Protein AF-A0AAN7Z6Z3-F1 (afdb_monomer_lite)

Structure (mmCIF, N/CA/C/O backbone):
data_AF-A0AAN7Z6Z3-F1
#
_entry.id   AF-A0AAN7Z6Z3-F1
#
loop_
_atom_site.group_PDB
_atom_site.id
_atom_site.type_symbol
_atom_site.label_atom_id
_atom_site.label_alt_id
_atom_site.label_comp_id
_atom_site.label_asym_id
_atom_site.label_entity_id
_atom_site.label_seq_id
_atom_site.pdbx_PDB_ins_code
_atom_site.Cartn_x
_atom_site.Cartn_y
_atom_site.Cartn_z
_atom_site.occupancy
_atom_site.B_iso_or_equiv
_atom_site.auth_seq_id
_atom_site.auth_comp_id
_atom_site.auth_asym_id
_atom_site.auth_atom_id
_atom_site.pdbx_PDB_model_num
ATOM 1 N N . MET A 1 1 ? -18.072 0.827 36.356 1.00 47.84 1 MET A N 1
ATOM 2 C CA . MET A 1 1 ? -18.092 0.030 35.111 1.00 47.84 1 MET A CA 1
ATOM 3 C C . MET A 1 1 ? -16.674 -0.005 34.566 1.00 47.84 1 MET A C 1
ATOM 5 O O . MET A 1 1 ? -16.153 1.046 34.221 1.00 47.84 1 MET A O 1
ATOM 9 N N . THR A 1 2 ? -16.014 -1.161 34.593 1.00 48.06 2 THR A N 1
ATOM 10 C CA . THR A 1 2 ? -14.654 -1.341 34.057 1.00 48.06 2 THR A CA 1
ATOM 11 C C . THR A 1 2 ? -14.746 -1.437 32.532 1.00 48.06 2 THR A C 1
ATOM 13 O O . THR A 1 2 ? -15.572 -2.217 32.052 1.00 48.06 2 THR A O 1
ATOM 16 N N . PRO A 1 3 ? -13.972 -0.663 31.749 1.00 50.88 3 PRO A N 1
ATOM 17 C CA . PRO A 1 3 ? -13.984 -0.815 30.301 1.00 50.88 3 PRO A CA 1
ATOM 18 C C . PRO A 1 3 ? -13.514 -2.228 29.944 1.00 50.88 3 PRO A C 1
ATOM 20 O O . PRO A 1 3 ? -12.505 -2.702 30.466 1.00 50.88 3 PRO A O 1
ATOM 23 N N . ALA A 1 4 ? -14.276 -2.915 29.090 1.00 59.53 4 ALA A N 1
ATOM 24 C CA . ALA A 1 4 ? -13.917 -4.240 28.608 1.00 59.53 4 ALA A CA 1
ATOM 25 C C . ALA A 1 4 ? -12.552 -4.164 27.915 1.00 59.53 4 ALA A C 1
ATOM 27 O O . ALA A 1 4 ? -12.367 -3.405 26.961 1.00 59.53 4 ALA A O 1
ATOM 28 N N . HIS A 1 5 ? -11.589 -4.933 28.418 1.00 56.28 5 HIS A N 1
ATOM 29 C CA . HIS A 1 5 ? -10.278 -5.043 27.802 1.00 56.28 5 HIS A CA 1
ATOM 30 C C . HIS A 1 5 ? -10.470 -5.718 26.440 1.00 56.28 5 HIS A C 1
ATOM 32 O O . HIS A 1 5 ? -10.832 -6.892 26.375 1.00 56.28 5 HIS A O 1
ATOM 38 N N . MET A 1 6 ? -10.281 -4.983 25.342 1.00 60.00 6 MET A N 1
ATOM 39 C CA . MET A 1 6 ? -10.221 -5.621 24.030 1.00 60.00 6 MET A CA 1
ATOM 40 C C . MET A 1 6 ? -8.997 -6.533 24.012 1.00 60.00 6 MET A C 1
ATOM 42 O O . MET A 1 6 ? -7.884 -6.077 24.276 1.00 60.00 6 MET A O 1
ATOM 46 N N . SER A 1 7 ? -9.212 -7.822 23.753 1.00 67.62 7 SER A N 1
ATOM 47 C CA . SER A 1 7 ? -8.128 -8.777 23.547 1.00 67.62 7 SER A CA 1
ATOM 48 C C . SER A 1 7 ? -7.355 -8.400 22.287 1.00 67.62 7 SER A C 1
ATOM 50 O O . SER A 1 7 ? -7.967 -8.056 21.271 1.00 67.62 7 SER A O 1
ATOM 52 N N . GLU A 1 8 ? -6.025 -8.476 22.346 1.00 79.44 8 GLU A N 1
ATOM 53 C CA . GLU A 1 8 ? -5.181 -8.286 21.167 1.00 79.44 8 GLU A CA 1
ATOM 54 C C . GLU A 1 8 ? -5.620 -9.248 20.055 1.00 79.44 8 GLU A C 1
ATOM 56 O O . GLU A 1 8 ? -5.790 -10.448 20.286 1.00 79.44 8 GLU A O 1
ATOM 61 N N . GLN A 1 9 ? -5.810 -8.728 18.843 1.00 84.31 9 GLN A N 1
ATOM 62 C CA . GLN A 1 9 ? -6.149 -9.550 17.682 1.00 84.31 9 GLN A CA 1
ATOM 63 C C . GLN A 1 9 ? -5.016 -9.503 16.669 1.00 84.31 9 GLN A C 1
ATOM 65 O O . GLN A 1 9 ? -4.653 -8.430 16.190 1.00 84.31 9 GLN A O 1
ATOM 70 N N . THR A 1 10 ? -4.507 -10.672 16.290 1.00 89.62 10 THR A N 1
ATOM 71 C CA . THR A 1 10 ? -3.563 -10.806 15.178 1.00 89.62 10 THR A CA 1
ATOM 72 C C . THR A 1 10 ? -4.298 -11.330 13.952 1.00 89.62 10 THR A C 1
ATOM 74 O O . THR A 1 10 ? -5.006 -12.336 14.015 1.00 89.62 10 THR A O 1
ATOM 77 N N . ARG A 1 11 ? -4.130 -10.650 12.820 1.00 89.88 11 ARG A N 1
ATOM 78 C CA . ARG A 1 11 ? -4.686 -11.022 11.518 1.00 89.88 11 ARG A CA 1
ATOM 79 C C . ARG A 1 11 ? -3.548 -11.161 10.516 1.00 89.88 11 ARG A C 1
ATOM 81 O O . ARG A 1 11 ? -2.670 -10.307 10.457 1.00 89.88 11 ARG A O 1
ATOM 88 N N . ASN A 1 12 ? -3.596 -12.217 9.710 1.00 92.88 12 ASN A N 1
ATOM 89 C CA . ASN A 1 12 ? -2.679 -12.413 8.592 1.00 92.88 12 ASN A CA 1
ATOM 90 C C . ASN A 1 12 ? -3.443 -12.173 7.291 1.00 92.88 12 ASN A C 1
ATOM 92 O O . ASN A 1 12 ? -4.450 -12.832 7.036 1.00 92.88 12 ASN A O 1
ATOM 96 N N . ILE A 1 13 ? -2.976 -11.223 6.490 1.00 93.62 13 ILE A N 1
ATOM 97 C CA . ILE A 1 13 ? -3.625 -10.779 5.257 1.00 93.62 13 ILE A CA 1
ATOM 98 C C . ILE A 1 13 ? -2.675 -11.048 4.095 1.00 93.62 13 ILE A C 1
ATOM 100 O O . ILE A 1 13 ? -1.507 -10.678 4.140 1.00 93.62 13 ILE A O 1
ATOM 104 N N . GLY A 1 14 ? -3.163 -11.708 3.048 1.00 92.94 14 GLY A N 1
ATOM 105 C CA . GLY A 1 14 ? -2.386 -11.999 1.846 1.00 92.94 14 GLY A CA 1
ATOM 106 C C . GLY A 1 14 ? -3.064 -11.432 0.609 1.00 92.94 14 GLY A C 1
ATOM 107 O O . GLY A 1 14 ? -4.228 -11.731 0.357 1.00 92.94 14 GLY A O 1
ATOM 108 N N . VAL A 1 15 ? -2.332 -10.657 -0.191 1.00 94.44 15 VAL A N 1
ATOM 109 C CA . VAL A 1 15 ? -2.793 -10.186 -1.504 1.00 94.44 15 VAL A CA 1
ATOM 110 C C . VAL A 1 15 ? -1.793 -10.622 -2.560 1.00 94.44 15 VAL A C 1
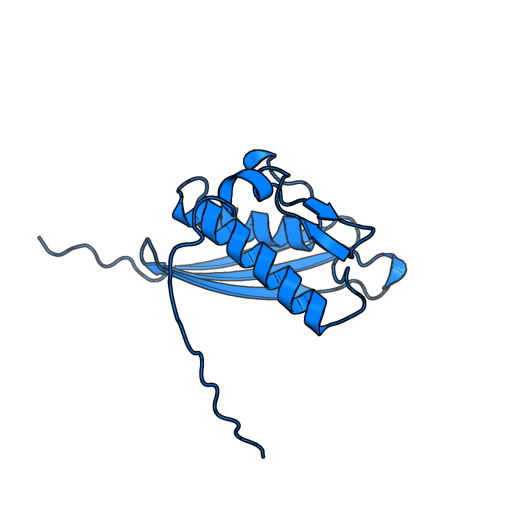ATOM 112 O O . VAL A 1 15 ? -0.597 -10.369 -2.430 1.00 94.44 15 VAL A O 1
ATOM 115 N N . LYS A 1 16 ? -2.284 -11.284 -3.608 1.00 93.38 16 LYS A N 1
ATOM 116 C CA . LYS A 1 16 ? -1.485 -11.760 -4.737 1.00 93.38 16 LYS A CA 1
ATOM 117 C C . LYS A 1 16 ? -1.902 -11.024 -6.003 1.00 93.38 16 LYS A C 1
ATOM 119 O O . LYS A 1 16 ? -3.087 -10.958 -6.319 1.00 93.38 16 LYS A O 1
ATOM 124 N N . ALA A 1 17 ? -0.927 -10.493 -6.728 1.00 90.88 17 ALA A N 1
ATOM 125 C CA . ALA A 1 17 ? -1.158 -9.881 -8.023 1.00 90.88 17 ALA A CA 1
ATOM 126 C C . ALA A 1 17 ? -1.257 -10.948 -9.131 1.00 90.88 17 ALA A C 1
ATOM 128 O O . ALA A 1 17 ? -0.575 -11.976 -9.045 1.00 90.88 17 ALA A O 1
ATOM 129 N N . PRO A 1 18 ? -2.018 -10.698 -10.214 1.00 88.88 18 PRO A N 1
ATOM 130 C CA . PRO A 1 18 ? -2.125 -11.622 -11.349 1.00 88.88 18 PRO A CA 1
ATOM 131 C C . PRO A 1 18 ? -0.777 -11.990 -11.982 1.00 88.88 18 PRO A C 1
ATOM 133 O O . PRO A 1 18 ? -0.604 -13.089 -12.495 1.00 88.88 18 PRO A O 1
ATOM 136 N N . TRP A 1 19 ? 0.208 -11.095 -11.899 1.00 83.44 19 TRP A N 1
ATOM 137 C CA . TRP A 1 19 ? 1.555 -11.314 -12.430 1.00 83.44 19 TRP A CA 1
ATOM 138 C C . TRP A 1 19 ? 2.518 -12.003 -11.450 1.00 83.44 19 TRP A C 1
ATOM 140 O O . TRP A 1 19 ? 3.693 -12.171 -11.765 1.00 83.44 19 TRP A O 1
ATOM 150 N N . GLY A 1 20 ? 2.040 -12.441 -10.282 1.00 86.00 20 GLY A N 1
ATOM 151 C CA . GLY A 1 20 ? 2.731 -13.408 -9.425 1.00 86.00 20 GLY A CA 1
ATOM 152 C C . GLY A 1 20 ? 3.356 -12.864 -8.140 1.00 86.00 20 GLY A C 1
ATOM 153 O O . GLY A 1 20 ? 3.577 -13.664 -7.234 1.00 86.00 20 GLY A O 1
ATOM 154 N N . CYS A 1 21 ? 3.588 -11.553 -8.007 1.00 89.88 21 CYS A N 1
ATOM 155 C CA . CYS A 1 21 ? 4.002 -10.983 -6.718 1.00 89.88 21 CYS A CA 1
ATOM 156 C C . CYS A 1 21 ? 2.920 -11.170 -5.650 1.00 89.88 21 CYS A C 1
ATOM 158 O O . CYS A 1 21 ? 1.723 -11.154 -5.948 1.00 89.88 21 CYS A O 1
ATOM 160 N N . GLN A 1 22 ? 3.342 -11.238 -4.393 1.00 92.50 22 GLN A N 1
ATOM 161 C CA . GLN A 1 22 ? 2.452 -11.308 -3.246 1.00 92.50 22 GLN A CA 1
ATOM 162 C C . GLN A 1 22 ? 2.946 -10.406 -2.117 1.00 92.50 22 GLN A C 1
ATOM 164 O O . GLN A 1 22 ? 4.138 -10.346 -1.842 1.00 92.50 22 GLN A O 1
ATOM 169 N N . VAL A 1 23 ? 2.019 -9.757 -1.423 1.00 92.06 23 VAL A N 1
ATOM 170 C CA . VAL A 1 23 ? 2.277 -9.084 -0.148 1.00 92.06 23 VAL A CA 1
ATOM 171 C C . VAL A 1 23 ? 1.554 -9.867 0.945 1.00 92.06 23 VAL A C 1
ATOM 173 O O . VAL A 1 23 ? 0.369 -10.181 0.816 1.00 92.06 23 VAL A O 1
ATOM 176 N N . GLN A 1 24 ? 2.281 -10.219 1.999 1.00 94.94 24 GLN A N 1
ATOM 177 C CA . GLN A 1 24 ? 1.752 -10.795 3.232 1.00 94.94 24 GLN A CA 1
ATOM 178 C C . GLN A 1 24 ? 1.869 -9.745 4.332 1.00 94.94 24 GLN A C 1
ATOM 180 O O . GLN A 1 24 ? 2.919 -9.132 4.474 1.00 94.94 24 GLN A O 1
ATOM 185 N N . ILE A 1 25 ? 0.804 -9.523 5.092 1.00 93.12 25 ILE A N 1
ATOM 186 C CA . ILE A 1 25 ? 0.747 -8.545 6.176 1.00 93.12 25 ILE A CA 1
ATOM 187 C C . ILE A 1 25 ? 0.349 -9.265 7.452 1.00 93.12 25 ILE A C 1
ATOM 189 O O . ILE A 1 25 ? -0.667 -9.960 7.482 1.00 93.12 25 ILE A O 1
ATOM 193 N N . THR A 1 26 ? 1.114 -9.033 8.507 1.00 93.94 26 THR A N 1
ATOM 194 C CA . THR A 1 26 ? 0.738 -9.363 9.876 1.00 93.94 26 THR A CA 1
ATOM 195 C C . THR A 1 26 ? 0.261 -8.082 10.543 1.00 93.94 26 THR A C 1
ATOM 197 O O . THR A 1 26 ? 1.043 -7.166 10.797 1.00 93.94 26 THR A O 1
ATOM 200 N N . LEU A 1 27 ? -1.040 -8.016 10.806 1.00 91.56 27 LEU A N 1
ATOM 201 C CA . LEU A 1 27 ? -1.698 -6.897 11.462 1.00 91.56 27 LEU A CA 1
ATOM 202 C C . LEU A 1 27 ? -2.019 -7.289 12.903 1.00 91.56 27 LEU A C 1
ATOM 204 O O . LEU A 1 27 ? -2.815 -8.200 13.132 1.00 91.56 27 LEU A O 1
ATOM 208 N N . LYS A 1 28 ? -1.428 -6.591 13.871 1.00 91.12 28 LYS A N 1
ATOM 209 C CA . LYS A 1 28 ? -1.731 -6.759 15.295 1.00 91.12 28 LYS A CA 1
ATOM 210 C C . LYS A 1 28 ? -2.523 -5.552 15.785 1.00 91.12 28 LYS A C 1
ATOM 212 O O . LYS A 1 28 ? -1.985 -4.453 15.858 1.00 91.12 28 LYS A O 1
ATOM 217 N N . ILE A 1 29 ? -3.790 -5.749 16.127 1.00 84.44 29 ILE A N 1
ATOM 218 C CA . ILE A 1 29 ? -4.653 -4.713 16.698 1.00 84.44 29 ILE A CA 1
ATOM 219 C C . ILE A 1 29 ? -4.478 -4.759 18.213 1.00 84.44 29 ILE A C 1
ATOM 221 O O . ILE A 1 29 ? -4.933 -5.702 18.864 1.00 84.44 29 ILE A O 1
ATOM 225 N N . THR A 1 30 ? -3.779 -3.766 18.758 1.00 81.31 30 THR A N 1
ATOM 226 C CA . THR A 1 30 ? -3.471 -3.656 20.193 1.00 81.31 30 THR A CA 1
ATOM 227 C C . THR A 1 30 ? -4.487 -2.776 20.922 1.00 81.31 30 THR A C 1
ATOM 229 O O . THR A 1 30 ? -4.712 -2.953 22.116 1.00 81.31 30 THR A O 1
ATOM 232 N N . SER A 1 31 ? -5.145 -1.850 20.216 1.00 79.75 31 SER A N 1
ATOM 233 C CA . SER A 1 31 ? -6.277 -1.068 20.723 1.00 79.75 31 SER A CA 1
ATOM 234 C C . SER A 1 31 ? -7.131 -0.513 19.568 1.00 79.75 31 SER A C 1
ATOM 236 O O . SER A 1 31 ? -6.713 -0.585 18.412 1.00 79.75 31 SER A O 1
ATOM 238 N N . PRO A 1 32 ? -8.297 0.113 19.832 1.00 72.06 32 PRO A N 1
ATOM 239 C CA . PRO A 1 32 ? -9.107 0.753 18.788 1.00 72.06 32 PRO A CA 1
ATOM 240 C C . PRO A 1 32 ? -8.381 1.833 17.969 1.00 72.06 32 PRO A C 1
ATOM 242 O O . PRO A 1 32 ? -8.841 2.187 16.889 1.00 72.06 32 PRO A O 1
ATOM 245 N N . LYS A 1 33 ? -7.275 2.383 18.489 1.00 75.19 33 LYS A N 1
ATOM 246 C CA . LYS A 1 33 ? -6.491 3.458 17.858 1.00 75.19 33 LYS A CA 1
ATOM 247 C C . LYS A 1 33 ? -5.017 3.097 17.669 1.00 75.19 33 LYS A C 1
ATOM 249 O O . LYS A 1 33 ? -4.222 3.962 17.322 1.00 75.19 33 LYS A O 1
ATOM 254 N N . SER A 1 34 ? -4.636 1.847 17.922 1.00 82.06 34 SER A N 1
ATOM 255 C CA . SER A 1 34 ? -3.252 1.397 17.802 1.00 82.06 34 SER A CA 1
ATOM 256 C C . SER A 1 34 ? -3.194 0.040 17.124 1.00 82.06 34 SER A C 1
ATOM 258 O O . SER A 1 34 ? -3.889 -0.909 17.500 1.00 82.06 34 SER A O 1
ATOM 260 N N . ILE A 1 35 ? -2.346 -0.025 16.108 1.00 86.12 35 ILE A N 1
ATOM 261 C CA . ILE A 1 35 ? -2.051 -1.230 15.357 1.00 86.12 35 ILE A CA 1
ATOM 262 C C . ILE A 1 35 ? -0.537 -1.339 15.191 1.00 86.12 35 ILE A C 1
ATOM 264 O O . ILE A 1 35 ? 0.147 -0.329 15.032 1.00 86.12 35 ILE A O 1
ATOM 268 N N . ALA A 1 36 ? -0.019 -2.561 15.200 1.00 85.88 36 ALA A N 1
ATOM 269 C CA . ALA A 1 36 ? 1.293 -2.859 14.649 1.00 85.88 36 ALA A CA 1
ATOM 270 C C . ALA A 1 36 ? 1.104 -3.505 13.275 1.00 85.88 36 ALA A C 1
ATOM 272 O O . ALA A 1 36 ? 0.287 -4.416 13.103 1.00 85.88 36 ALA A O 1
ATOM 273 N N . PHE A 1 37 ? 1.849 -2.999 12.301 1.00 83.44 37 PHE A N 1
ATOM 274 C CA . PHE A 1 37 ? 1.726 -3.343 10.895 1.00 83.44 37 PHE A CA 1
ATOM 275 C C . PHE A 1 37 ? 3.086 -3.811 10.386 1.00 83.44 37 PHE A C 1
ATOM 277 O O . PHE A 1 37 ? 4.021 -3.021 10.337 1.00 83.44 37 PHE A O 1
ATOM 284 N N . ASN A 1 38 ? 3.189 -5.087 10.015 1.00 88.19 38 ASN A N 1
ATOM 285 C CA . ASN A 1 38 ? 4.393 -5.653 9.411 1.00 88.19 38 ASN A CA 1
ATOM 286 C C . ASN A 1 38 ? 4.030 -6.294 8.078 1.00 88.19 38 ASN A C 1
ATOM 288 O O . ASN A 1 38 ? 3.071 -7.066 8.016 1.00 88.19 38 ASN A O 1
ATOM 292 N N . ASN A 1 39 ? 4.804 -6.035 7.029 1.00 89.56 39 ASN A N 1
ATOM 293 C CA . ASN A 1 39 ? 4.587 -6.634 5.721 1.00 89.56 39 ASN A CA 1
ATOM 294 C C . ASN A 1 39 ? 5.838 -7.345 5.198 1.00 89.56 39 ASN A C 1
ATOM 296 O O . ASN A 1 39 ? 6.968 -6.917 5.395 1.00 89.56 39 ASN A O 1
ATOM 300 N N . LEU A 1 40 ? 5.608 -8.436 4.478 1.00 87.94 40 LEU A N 1
ATOM 301 C CA . LEU A 1 40 ? 6.603 -9.185 3.733 1.00 87.94 40 LEU A CA 1
ATOM 302 C C . LEU A 1 40 ? 6.162 -9.218 2.275 1.00 87.94 40 LEU A C 1
ATOM 304 O O . LEU A 1 40 ? 5.055 -9.659 1.959 1.00 87.94 40 LEU A O 1
ATOM 308 N N . THR A 1 41 ? 7.028 -8.764 1.374 1.00 86.69 41 THR A N 1
ATOM 309 C CA . THR A 1 41 ? 6.752 -8.820 -0.065 1.00 86.69 41 THR A CA 1
ATOM 310 C C . THR A 1 41 ? 7.519 -9.981 -0.676 1.00 86.69 41 THR A C 1
ATOM 312 O O . THR A 1 41 ? 8.727 -10.105 -0.516 1.00 86.69 41 THR A O 1
ATOM 315 N N . ARG A 1 42 ? 6.796 -10.874 -1.350 1.00 85.31 42 ARG A N 1
ATOM 316 C CA . ARG A 1 42 ? 7.352 -11.963 -2.147 1.00 85.31 42 ARG A CA 1
ATOM 317 C C . ARG A 1 42 ? 7.284 -11.568 -3.611 1.00 85.31 42 ARG A C 1
ATOM 319 O O . ARG A 1 42 ? 6.202 -11.378 -4.171 1.00 85.31 42 ARG A O 1
ATOM 326 N N . HIS A 1 43 ? 8.451 -11.457 -4.220 1.00 82.62 43 HIS A N 1
ATOM 327 C CA . HIS A 1 43 ? 8.600 -11.069 -5.614 1.00 82.62 43 HIS A CA 1
ATOM 328 C C . HIS A 1 43 ? 8.544 -12.294 -6.518 1.00 82.62 43 HIS A C 1
ATOM 330 O O . HIS A 1 43 ? 8.885 -13.408 -6.116 1.00 82.62 43 HIS A O 1
ATOM 336 N N . LYS A 1 44 ? 8.124 -12.080 -7.765 1.00 78.56 44 LYS A N 1
ATOM 337 C CA . LYS A 1 44 ? 8.362 -13.067 -8.814 1.00 78.56 44 LYS A CA 1
ATOM 338 C C . LYS A 1 44 ? 9.841 -13.005 -9.206 1.00 78.56 44 LYS A C 1
ATOM 340 O O . LYS A 1 44 ? 10.409 -11.921 -9.251 1.00 78.56 44 LYS A O 1
ATOM 345 N N . VAL A 1 45 ? 10.428 -14.166 -9.500 1.00 69.62 45 VAL A N 1
ATOM 346 C CA . VAL A 1 45 ? 11.847 -14.304 -9.882 1.00 69.62 45 VAL A CA 1
ATOM 347 C C . VAL A 1 45 ? 12.182 -13.517 -11.151 1.00 69.62 45 VAL A C 1
ATOM 349 O O . VAL A 1 45 ? 13.299 -13.042 -11.285 1.00 69.62 45 VAL A O 1
ATOM 352 N N . ASP A 1 46 ? 11.217 -13.353 -12.058 1.00 76.12 46 ASP A N 1
ATOM 353 C CA . ASP A 1 46 ? 11.385 -12.548 -13.266 1.00 76.12 46 ASP A CA 1
ATOM 354 C C . ASP A 1 46 ? 11.199 -11.045 -12.959 1.00 76.12 46 ASP A C 1
ATOM 356 O O . ASP A 1 46 ? 10.062 -10.607 -12.720 1.00 76.12 46 ASP A O 1
ATOM 360 N N . PRO A 1 47 ? 12.282 -10.242 -12.977 1.00 67.31 47 PRO A N 1
ATOM 361 C CA . PRO A 1 47 ? 12.231 -8.824 -12.639 1.00 67.31 47 PRO A CA 1
ATOM 362 C C . PRO A 1 47 ? 11.473 -7.996 -13.682 1.00 67.31 47 PRO A C 1
ATOM 364 O O . PRO A 1 47 ? 10.918 -6.961 -13.331 1.00 67.31 47 PRO A O 1
ATOM 367 N N . THR A 1 48 ? 11.367 -8.459 -14.934 1.00 71.06 48 THR A N 1
ATOM 368 C CA . THR A 1 48 ? 10.662 -7.726 -16.006 1.00 71.06 48 THR A CA 1
ATOM 369 C C . THR A 1 48 ? 9.147 -7.678 -15.788 1.00 71.06 48 THR A C 1
ATOM 371 O O . THR A 1 48 ? 8.454 -6.805 -16.307 1.00 71.06 48 THR A O 1
ATOM 374 N N . ILE A 1 49 ? 8.631 -8.602 -14.974 1.00 71.81 49 ILE A N 1
ATOM 375 C CA . ILE A 1 49 ? 7.209 -8.749 -14.649 1.00 71.81 49 ILE A CA 1
ATOM 376 C C . ILE A 1 49 ? 6.907 -8.224 -13.227 1.00 71.81 49 ILE A C 1
ATOM 378 O O . ILE A 1 49 ? 5.748 -7.997 -12.864 1.00 71.81 49 ILE A O 1
ATOM 382 N N . CYS A 1 50 ? 7.934 -8.015 -12.398 1.00 75.00 50 CYS A N 1
ATOM 383 C CA . CYS A 1 50 ? 7.793 -7.582 -11.012 1.00 75.00 50 CYS A CA 1
ATOM 384 C C . CYS A 1 50 ? 7.463 -6.083 -10.923 1.00 75.00 50 CYS A C 1
ATOM 386 O O . CYS A 1 50 ? 8.335 -5.230 -11.014 1.00 75.00 50 CYS A O 1
ATOM 388 N N . LYS A 1 51 ? 6.195 -5.747 -10.663 1.00 73.38 51 LYS A N 1
ATOM 389 C CA . LYS A 1 51 ? 5.740 -4.350 -10.469 1.00 73.38 51 LYS A CA 1
ATOM 390 C C . LYS A 1 51 ? 5.816 -3.851 -9.021 1.00 73.38 51 LYS A C 1
ATOM 392 O O . LYS A 1 51 ? 5.114 -2.912 -8.654 1.00 73.38 51 LYS A O 1
ATOM 397 N N . CYS A 1 52 ? 6.573 -4.562 -8.196 1.00 75.75 52 CYS A N 1
ATOM 398 C CA . CYS A 1 52 ? 6.493 -4.518 -6.736 1.00 75.75 52 CYS A CA 1
ATOM 399 C C . CYS A 1 52 ? 7.696 -3.785 -6.135 1.00 75.75 52 CYS A C 1
ATOM 401 O O . CYS A 1 52 ? 7.609 -3.373 -4.990 1.00 75.75 52 CYS A O 1
ATOM 403 N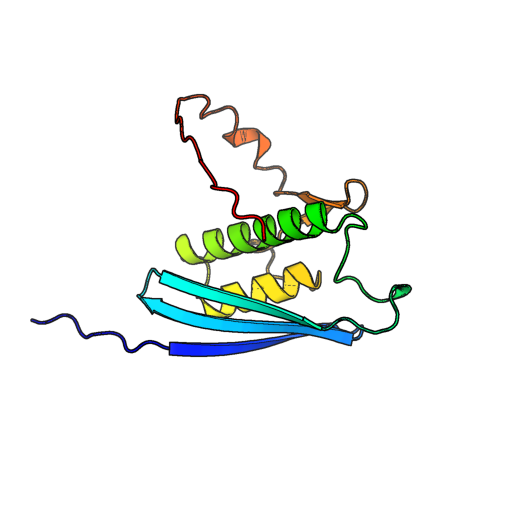 N . HIS A 1 53 ? 8.775 -3.659 -6.921 1.00 76.38 53 HIS A N 1
ATOM 404 C CA . HIS A 1 53 ? 9.900 -2.741 -6.744 1.00 76.38 53 HIS A CA 1
ATOM 405 C C . HIS A 1 53 ? 9.878 -1.812 -7.950 1.00 76.38 53 HIS A C 1
ATOM 407 O O . HIS A 1 53 ? 10.255 -2.219 -9.051 1.00 76.38 53 HIS A O 1
ATOM 413 N N . ARG A 1 54 ? 9.322 -0.616 -7.787 1.00 74.69 54 ARG A N 1
ATOM 414 C CA . ARG A 1 54 ? 9.112 0.295 -8.921 1.00 74.69 54 ARG A CA 1
ATOM 415 C C . ARG A 1 54 ? 10.226 1.320 -9.037 1.00 74.69 54 ARG A C 1
ATOM 417 O O . ARG A 1 54 ? 10.450 1.845 -10.129 1.00 74.69 54 ARG A O 1
ATOM 424 N N . ASN A 1 55 ? 10.914 1.585 -7.934 1.00 78.69 55 ASN A N 1
ATOM 425 C CA . ASN A 1 55 ? 12.069 2.448 -7.877 1.00 78.69 55 ASN A CA 1
ATOM 426 C C . ASN A 1 55 ? 13.360 1.610 -7.962 1.00 78.69 55 ASN A C 1
ATOM 428 O O . ASN A 1 55 ? 13.536 0.666 -7.188 1.00 78.69 55 ASN A O 1
ATOM 432 N N . PRO A 1 56 ? 14.281 1.921 -8.894 1.00 76.25 56 PRO A N 1
ATOM 433 C CA . PRO A 1 56 ? 15.571 1.238 -8.970 1.00 76.25 56 PRO A CA 1
ATOM 434 C C . PRO A 1 56 ? 16.485 1.560 -7.777 1.00 76.25 56 PRO A C 1
ATOM 436 O O . PRO A 1 56 ? 17.439 0.822 -7.541 1.00 76.25 56 PRO A O 1
ATOM 439 N N . ASN A 1 57 ? 16.213 2.641 -7.034 1.00 83.00 57 ASN A N 1
ATOM 440 C CA . ASN A 1 57 ? 16.929 2.983 -5.810 1.00 83.00 57 ASN A CA 1
ATOM 441 C C . ASN A 1 57 ? 16.197 2.397 -4.578 1.00 83.00 57 ASN A C 1
ATOM 443 O O . ASN A 1 57 ? 15.076 2.828 -4.290 1.00 83.00 57 ASN A O 1
ATOM 447 N N . PRO A 1 58 ? 16.824 1.477 -3.815 1.00 81.62 58 PRO A N 1
ATOM 448 C CA . PRO A 1 58 ? 16.223 0.869 -2.625 1.00 81.62 58 PRO A CA 1
ATOM 449 C C . PRO A 1 58 ? 15.812 1.863 -1.530 1.00 81.62 58 PRO A C 1
ATOM 451 O O . PRO A 1 58 ? 14.807 1.648 -0.858 1.00 81.62 58 PRO A O 1
ATOM 454 N N . GLU A 1 59 ? 16.559 2.954 -1.348 1.00 83.50 59 GLU A N 1
ATOM 455 C CA . GLU A 1 59 ? 16.248 3.965 -0.327 1.00 83.50 59 GLU A CA 1
ATOM 456 C C . GLU A 1 59 ? 14.990 4.756 -0.694 1.00 83.50 59 GLU A C 1
ATOM 458 O O . GLU A 1 59 ? 14.137 5.022 0.155 1.00 83.50 59 GLU A O 1
ATOM 463 N N . LEU A 1 60 ? 14.842 5.084 -1.982 1.00 83.50 60 LEU A N 1
ATOM 464 C CA . LEU A 1 60 ? 13.631 5.724 -2.484 1.00 83.50 60 LEU A CA 1
ATOM 465 C C . LEU A 1 60 ? 12.446 4.763 -2.426 1.00 83.50 60 LEU A C 1
ATOM 467 O O . LEU A 1 60 ? 11.372 5.178 -2.011 1.00 83.50 60 LEU A O 1
ATOM 471 N N . GLU A 1 61 ? 12.625 3.484 -2.767 1.00 84.62 61 GLU A N 1
ATOM 472 C CA . GLU A 1 61 ? 11.559 2.479 -2.639 1.00 84.62 61 GLU A CA 1
ATOM 473 C C . GLU A 1 61 ? 11.035 2.403 -1.196 1.00 84.62 61 GLU A C 1
ATOM 475 O O . GLU A 1 61 ? 9.822 2.413 -0.987 1.00 84.62 61 GLU A O 1
ATOM 480 N N . LEU A 1 62 ? 11.929 2.412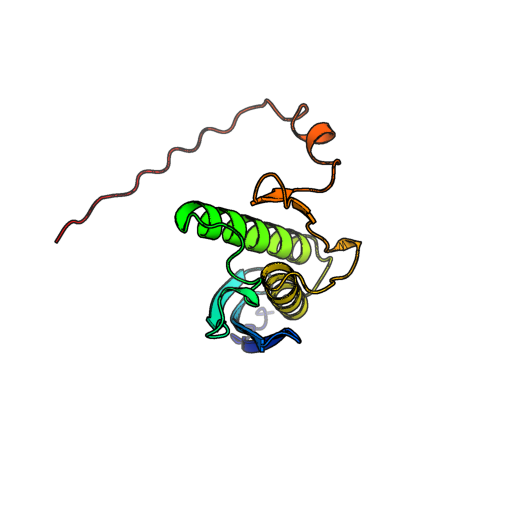 -0.201 1.00 85.81 62 LEU A N 1
ATOM 481 C CA . LEU A 1 62 ? 11.544 2.416 1.211 1.00 85.81 62 LEU A CA 1
ATOM 482 C C . LEU A 1 62 ? 10.760 3.683 1.591 1.00 85.81 62 LEU A C 1
ATOM 484 O O . LEU A 1 62 ? 9.710 3.593 2.229 1.00 85.81 62 LEU A O 1
ATOM 488 N N . ALA A 1 63 ? 11.232 4.861 1.172 1.00 87.31 63 ALA A N 1
ATOM 489 C CA . ALA A 1 63 ? 10.547 6.129 1.432 1.00 87.31 63 ALA A CA 1
ATOM 490 C C . ALA A 1 63 ? 9.162 6.197 0.757 1.00 87.31 63 ALA A C 1
ATOM 492 O O . ALA A 1 63 ? 8.199 6.726 1.322 1.00 87.31 63 ALA A O 1
ATOM 493 N N . GLU A 1 64 ? 9.044 5.648 -0.451 1.00 89.25 64 GLU A N 1
ATOM 494 C CA . GLU A 1 64 ? 7.796 5.549 -1.202 1.00 89.25 64 GLU A CA 1
ATOM 495 C C . GLU A 1 64 ? 6.824 4.541 -0.572 1.00 89.25 64 GLU A C 1
ATOM 497 O O . GLU A 1 64 ? 5.628 4.817 -0.470 1.00 89.25 64 GLU A O 1
ATOM 502 N N . GLU A 1 65 ? 7.313 3.413 -0.065 1.00 89.38 65 GLU A N 1
ATOM 503 C CA . GLU A 1 65 ? 6.508 2.463 0.703 1.00 89.38 65 GLU A CA 1
ATOM 504 C C . GLU A 1 65 ? 5.965 3.088 1.995 1.00 89.38 65 GLU A C 1
ATOM 506 O O . GLU A 1 65 ? 4.783 2.929 2.321 1.00 89.38 65 GLU A O 1
ATOM 511 N N . GLU A 1 66 ? 6.788 3.870 2.695 1.00 90.00 66 GLU A N 1
ATOM 512 C CA . GLU A 1 66 ? 6.363 4.600 3.887 1.00 90.00 66 GLU A CA 1
ATOM 513 C C . GLU A 1 66 ? 5.257 5.622 3.563 1.00 90.00 66 GLU A C 1
ATOM 515 O O . GLU A 1 66 ? 4.309 5.787 4.337 1.00 90.00 66 GLU A O 1
ATOM 520 N N . LYS A 1 67 ? 5.303 6.272 2.389 1.00 91.31 67 LYS A N 1
ATOM 521 C CA . LYS A 1 67 ? 4.209 7.146 1.923 1.00 91.31 67 LYS A CA 1
ATOM 522 C C . LYS A 1 67 ? 2.901 6.379 1.751 1.00 91.31 67 LYS A C 1
ATOM 524 O O . LYS A 1 67 ? 1.862 6.869 2.196 1.00 91.31 67 LYS A O 1
ATOM 529 N N . VAL A 1 68 ? 2.939 5.183 1.160 1.00 92.50 68 VAL A N 1
ATOM 530 C CA . VAL A 1 68 ? 1.748 4.326 1.024 1.00 92.50 68 VAL A CA 1
ATOM 531 C C . VAL A 1 68 ? 1.220 3.923 2.402 1.00 92.50 68 VAL A C 1
ATOM 533 O O . VAL A 1 68 ? 0.015 4.020 2.642 1.00 92.50 68 VAL A O 1
ATOM 536 N N . ALA A 1 69 ? 2.104 3.529 3.326 1.00 92.19 69 ALA A N 1
ATOM 537 C CA . ALA A 1 69 ? 1.735 3.174 4.697 1.00 92.19 69 ALA A CA 1
ATOM 538 C C . ALA A 1 69 ? 1.044 4.341 5.421 1.00 92.19 69 ALA A C 1
ATOM 540 O O . ALA A 1 69 ? -0.044 4.171 5.977 1.00 92.19 69 ALA A O 1
ATOM 541 N N . ARG A 1 70 ? 1.620 5.549 5.352 1.00 92.31 70 ARG A N 1
ATOM 542 C CA . ARG A 1 70 ? 1.022 6.764 5.931 1.00 92.31 70 ARG A CA 1
ATOM 543 C C . ARG A 1 70 ? -0.324 7.102 5.299 1.00 92.31 70 ARG A C 1
ATOM 545 O O . ARG A 1 70 ? -1.260 7.447 6.017 1.00 92.31 70 ARG A O 1
ATOM 552 N N . HIS A 1 71 ? -0.445 6.989 3.977 1.00 93.94 71 HIS A N 1
ATOM 553 C CA . HIS A 1 71 ? -1.701 7.241 3.267 1.00 93.94 71 HIS A CA 1
ATOM 554 C C . HIS A 1 71 ? -2.825 6.335 3.770 1.00 93.94 71 HIS A C 1
ATOM 556 O O . HIS A 1 71 ? -3.867 6.833 4.195 1.00 93.94 71 HIS A O 1
ATOM 562 N N . VAL A 1 72 ? -2.610 5.016 3.808 1.00 94.06 72 VAL A N 1
ATOM 563 C CA . VAL A 1 72 ? -3.659 4.095 4.271 1.00 94.06 72 VAL A CA 1
ATOM 564 C C . VAL A 1 72 ? -3.957 4.263 5.759 1.00 94.06 72 VAL A C 1
ATOM 566 O O . VAL A 1 72 ? -5.120 4.223 6.156 1.00 94.06 72 VAL A O 1
ATOM 569 N N . HIS A 1 73 ? -2.943 4.546 6.578 1.00 91.56 73 HIS A N 1
ATOM 570 C CA . HIS A 1 73 ? -3.128 4.828 7.997 1.00 91.56 73 HIS A CA 1
ATOM 571 C C . HIS A 1 73 ? -3.990 6.084 8.210 1.00 91.56 73 HIS A C 1
ATOM 573 O O . HIS A 1 73 ? -4.858 6.113 9.086 1.00 91.56 73 HIS A O 1
ATOM 579 N N . ASN A 1 74 ? -3.834 7.103 7.362 1.00 92.50 74 ASN A N 1
ATOM 580 C CA . ASN A 1 74 ? -4.690 8.288 7.372 1.00 92.50 74 ASN A CA 1
ATOM 581 C C . ASN A 1 74 ? -6.139 7.967 6.972 1.00 92.50 74 ASN A C 1
ATOM 583 O O . ASN A 1 74 ? -7.063 8.553 7.533 1.00 92.50 74 ASN A O 1
ATOM 587 N N . LEU A 1 75 ? -6.369 7.042 6.032 1.00 93.00 75 LEU A N 1
ATOM 588 C CA . LEU A 1 75 ? -7.724 6.582 5.692 1.00 93.00 75 LEU A CA 1
ATOM 589 C C . LEU A 1 75 ? -8.392 5.896 6.893 1.00 93.00 75 LEU A C 1
ATOM 591 O O . LEU A 1 75 ? -9.542 6.205 7.214 1.00 93.00 75 LEU A O 1
ATOM 595 N N . TRP A 1 76 ? -7.655 5.025 7.585 1.00 92.25 76 TRP A N 1
ATOM 596 C CA . TRP A 1 76 ? -8.138 4.306 8.764 1.00 92.25 76 TRP A CA 1
ATOM 597 C C . TRP A 1 76 ? -8.429 5.240 9.944 1.00 92.25 76 TRP A C 1
ATOM 599 O O . TRP A 1 76 ? -9.529 5.232 10.490 1.00 92.25 76 TRP A O 1
ATOM 609 N N . THR A 1 77 ? -7.481 6.107 10.306 1.00 90.44 77 THR A N 1
ATOM 610 C CA . THR A 1 77 ? -7.639 7.048 11.432 1.00 90.44 77 THR A CA 1
ATOM 611 C C . THR A 1 77 ? -8.742 8.086 11.206 1.00 90.44 77 THR A C 1
ATOM 613 O O . THR A 1 77 ? -9.355 8.539 12.170 1.00 90.44 77 THR A O 1
ATOM 616 N N . LYS A 1 78 ? -9.055 8.421 9.945 1.00 91.88 78 LYS A N 1
ATOM 617 C CA . LYS A 1 78 ? -10.216 9.250 9.566 1.00 91.88 78 LYS A CA 1
ATOM 618 C C . LYS A 1 78 ? -11.537 8.468 9.508 1.00 91.88 78 LYS A C 1
ATOM 620 O O . LYS A 1 78 ? -12.559 9.049 9.155 1.00 91.88 78 LYS A O 1
ATOM 625 N N . GLY A 1 79 ? -11.532 7.170 9.814 1.00 91.12 79 GLY A N 1
ATOM 626 C CA . GLY A 1 79 ? -12.722 6.318 9.814 1.00 91.12 79 GLY A CA 1
ATOM 627 C C . GLY A 1 79 ? -13.264 5.980 8.422 1.00 91.12 79 GLY A C 1
ATOM 628 O O . GLY A 1 79 ? -14.415 5.566 8.310 1.00 91.12 79 GLY A O 1
ATOM 629 N N . LYS A 1 80 ? -12.471 6.152 7.353 1.00 93.31 80 LYS A N 1
ATOM 630 C CA . LYS A 1 80 ? -12.897 5.810 5.983 1.00 93.31 80 LYS A CA 1
ATOM 631 C C . LYS A 1 80 ? -12.868 4.304 5.708 1.00 93.31 80 LYS A C 1
ATOM 633 O O . LYS A 1 80 ? -13.544 3.839 4.793 1.00 93.31 80 LYS A O 1
ATOM 638 N N . CYS A 1 81 ? -12.076 3.555 6.467 1.00 92.69 81 CYS A N 1
ATOM 639 C CA . CYS A 1 81 ? -11.964 2.104 6.379 1.00 92.69 81 CYS A CA 1
ATOM 640 C C . CYS A 1 81 ? -11.623 1.500 7.750 1.00 92.69 81 CYS A C 1
ATOM 642 O O . CYS A 1 81 ? -11.191 2.212 8.658 1.00 92.69 81 CYS A O 1
ATOM 644 N N . ASP A 1 82 ? -11.819 0.190 7.903 1.00 92.06 82 ASP A N 1
ATOM 645 C CA . ASP A 1 82 ? -11.324 -0.553 9.064 1.00 92.06 82 ASP A CA 1
ATOM 646 C C . ASP A 1 82 ? -9.849 -0.972 8.883 1.00 92.06 82 ASP A C 1
ATOM 648 O O . ASP A 1 82 ? -9.249 -0.791 7.821 1.00 92.06 82 ASP A O 1
ATOM 652 N N . ALA A 1 83 ? -9.239 -1.530 9.933 1.00 91.06 83 ALA A N 1
ATOM 653 C CA . ALA A 1 83 ? -7.821 -1.896 9.916 1.00 91.06 83 ALA A CA 1
ATOM 654 C C . ALA A 1 83 ? -7.491 -3.028 8.916 1.00 91.06 83 ALA A C 1
ATOM 656 O O . ALA A 1 83 ? -6.367 -3.102 8.414 1.00 91.06 83 ALA A O 1
ATOM 657 N N . VAL A 1 84 ? -8.453 -3.905 8.609 1.00 92.56 84 VAL A N 1
ATOM 658 C CA . VAL A 1 84 ? -8.269 -5.000 7.646 1.00 92.56 84 VAL A CA 1
ATOM 659 C C . VAL A 1 84 ? -8.281 -4.442 6.225 1.00 92.56 84 VAL A C 1
ATOM 661 O O . VAL A 1 84 ? -7.375 -4.735 5.444 1.00 92.56 84 VAL A O 1
ATOM 664 N N . GLU A 1 85 ? -9.240 -3.577 5.904 1.00 94.81 85 GLU A N 1
ATOM 665 C CA . GLU A 1 85 ? -9.327 -2.895 4.613 1.00 94.81 85 GLU A CA 1
ATOM 666 C C . GLU A 1 85 ? -8.145 -1.939 4.395 1.00 94.81 85 GLU A C 1
ATOM 668 O O . GLU A 1 85 ? -7.621 -1.845 3.284 1.00 94.81 85 GLU A O 1
ATOM 673 N N . MET A 1 86 ? -7.649 -1.290 5.453 1.00 94.81 86 MET A N 1
ATOM 674 C CA . MET A 1 86 ? -6.402 -0.520 5.422 1.00 94.81 86 MET A CA 1
ATOM 675 C C . MET A 1 86 ? -5.219 -1.382 4.950 1.00 94.81 86 MET A C 1
ATOM 677 O O . MET A 1 86 ? -4.500 -1.001 4.024 1.00 94.81 86 MET A O 1
ATOM 681 N N . ALA A 1 87 ? -5.034 -2.562 5.547 1.00 94.88 87 ALA A N 1
ATOM 682 C CA . ALA A 1 87 ? -3.965 -3.484 5.174 1.00 94.88 87 ALA A CA 1
ATOM 683 C C . ALA A 1 87 ? -4.142 -4.037 3.747 1.00 94.88 87 ALA A C 1
ATOM 685 O O . ALA A 1 87 ? -3.177 -4.104 2.982 1.00 94.88 87 ALA A O 1
ATOM 686 N N . HIS A 1 88 ? -5.371 -4.365 3.339 1.00 95.94 88 HIS A N 1
ATOM 687 C CA . HIS A 1 88 ? -5.660 -4.747 1.954 1.00 95.94 88 HIS A CA 1
ATOM 688 C C . HIS A 1 88 ? -5.344 -3.625 0.960 1.00 95.94 88 HIS A C 1
ATOM 690 O O . HIS A 1 88 ? -4.753 -3.890 -0.088 1.00 95.94 88 HIS A O 1
ATOM 696 N N . THR A 1 89 ? -5.707 -2.386 1.288 1.00 96.19 89 THR A N 1
ATOM 697 C CA . THR A 1 89 ? -5.441 -1.205 0.459 1.00 96.19 89 THR A CA 1
ATOM 698 C C . THR A 1 89 ? -3.942 -0.989 0.301 1.00 96.19 89 THR A C 1
ATOM 700 O O . THR A 1 89 ? -3.479 -0.815 -0.824 1.00 96.19 89 THR A O 1
ATOM 703 N N . PHE A 1 90 ? -3.166 -1.098 1.384 1.00 95.06 90 PHE A N 1
ATOM 704 C CA . PHE A 1 90 ? -1.705 -1.017 1.315 1.00 95.06 90 PHE A CA 1
ATOM 705 C C . PHE A 1 90 ? -1.134 -2.057 0.357 1.00 95.06 90 PHE A C 1
ATOM 707 O O . PHE A 1 90 ? -0.382 -1.722 -0.555 1.00 95.06 90 PHE A O 1
ATOM 714 N N . ALA A 1 91 ? -1.515 -3.325 0.535 1.00 94.38 91 ALA A N 1
ATOM 715 C CA . ALA A 1 91 ? -0.998 -4.409 -0.288 1.00 94.38 91 ALA A CA 1
ATOM 716 C C . ALA A 1 91 ? -1.362 -4.227 -1.766 1.00 94.38 91 ALA A C 1
ATOM 718 O O . ALA A 1 91 ? -0.532 -4.471 -2.642 1.00 94.38 91 ALA A O 1
ATOM 719 N N . LYS A 1 92 ? -2.588 -3.773 -2.052 1.00 94.62 92 LYS A N 1
ATOM 720 C CA . LYS A 1 92 ? -3.029 -3.469 -3.415 1.00 94.62 92 LYS A CA 1
ATOM 721 C C . LYS A 1 92 ? -2.239 -2.311 -4.013 1.00 94.62 92 LYS A C 1
ATOM 723 O O . LYS A 1 92 ? -1.729 -2.485 -5.111 1.00 94.62 92 LYS A O 1
ATOM 728 N N . LEU A 1 93 ? -2.065 -1.196 -3.300 1.00 93.19 93 LEU A N 1
ATOM 729 C CA . LEU A 1 93 ? -1.261 -0.061 -3.767 1.00 93.19 93 LEU A CA 1
ATOM 730 C C . LEU A 1 93 ? 0.201 -0.457 -3.993 1.00 93.19 93 LEU A C 1
ATOM 732 O O . LEU A 1 93 ? 0.738 -0.177 -5.056 1.00 93.19 93 LEU A O 1
ATOM 736 N N . LYS A 1 94 ? 0.825 -1.211 -3.080 1.00 90.50 94 LYS A N 1
ATOM 737 C CA . LYS A 1 94 ? 2.198 -1.717 -3.259 1.00 90.50 94 LYS A CA 1
ATOM 738 C C . LYS A 1 94 ? 2.340 -2.596 -4.504 1.00 90.50 94 LYS A C 1
ATOM 740 O O . LYS A 1 94 ? 3.328 -2.533 -5.229 1.00 90.50 94 LYS A O 1
ATOM 745 N N . LEU A 1 95 ? 1.321 -3.399 -4.789 1.00 90.44 95 LEU A N 1
ATOM 746 C CA . LEU A 1 95 ? 1.235 -4.176 -6.019 1.00 90.44 95 LEU A CA 1
ATOM 747 C C . LEU A 1 95 ? 0.702 -3.332 -7.198 1.00 90.44 95 LEU A C 1
ATOM 749 O O . LEU A 1 95 ? 0.576 -3.840 -8.292 1.00 90.44 95 LEU A O 1
ATOM 753 N N . GLY A 1 96 ? 0.352 -2.058 -7.043 1.00 88.69 96 GLY A N 1
ATOM 754 C CA . GLY A 1 96 ? -0.433 -1.265 -8.006 1.00 88.69 96 GLY A CA 1
ATOM 755 C C . GLY A 1 96 ? -1.582 -2.022 -8.664 1.00 88.69 96 GLY A C 1
ATOM 756 O O . GLY A 1 96 ? -1.770 -1.984 -9.881 1.00 88.69 96 GLY A O 1
ATOM 757 N N . LEU A 1 97 ? -2.312 -2.748 -7.832 1.00 91.31 97 LEU A N 1
ATOM 758 C CA . LEU A 1 97 ? -3.630 -3.270 -8.124 1.00 91.31 97 LEU A CA 1
ATOM 759 C C . LEU A 1 97 ? -4.663 -2.161 -7.894 1.00 91.31 97 LEU A C 1
ATOM 761 O O . LEU A 1 97 ? -4.435 -1.272 -7.070 1.00 91.31 97 LEU A O 1
ATOM 765 N N . PRO A 1 98 ? -5.815 -2.223 -8.577 1.00 91.75 98 PRO A N 1
ATOM 766 C CA . PRO A 1 98 ? -6.874 -1.246 -8.381 1.00 91.75 98 PRO A CA 1
ATOM 767 C C . PRO A 1 98 ? -7.384 -1.262 -6.934 1.00 91.75 98 PRO A C 1
ATOM 769 O O . PRO A 1 98 ? -7.603 -2.321 -6.332 1.00 91.75 98 PRO A O 1
ATOM 772 N N . VAL A 1 99 ? -7.608 -0.065 -6.399 1.00 94.38 99 VAL A N 1
ATOM 773 C CA . VAL A 1 99 ? -8.295 0.195 -5.129 1.00 94.38 99 VAL A CA 1
ATOM 774 C C . VAL A 1 99 ? -9.512 1.087 -5.383 1.00 94.38 99 VAL A C 1
ATOM 776 O O . VAL A 1 99 ? -9.686 1.595 -6.490 1.00 94.38 99 VAL A O 1
ATOM 779 N N . ARG A 1 100 ? -10.368 1.262 -4.370 1.00 92.31 100 ARG A N 1
ATOM 780 C CA . ARG A 1 100 ? -11.472 2.232 -4.427 1.00 92.31 100 ARG A CA 1
ATOM 781 C C . ARG A 1 100 ? -10.923 3.628 -4.714 1.00 92.31 100 ARG A C 1
ATOM 783 O O . ARG A 1 100 ? -9.852 3.972 -4.217 1.00 92.31 100 ARG A O 1
ATOM 790 N N . GLU A 1 101 ? -11.651 4.416 -5.496 1.00 90.25 101 GLU A N 1
ATOM 791 C CA . GLU A 1 101 ? -11.19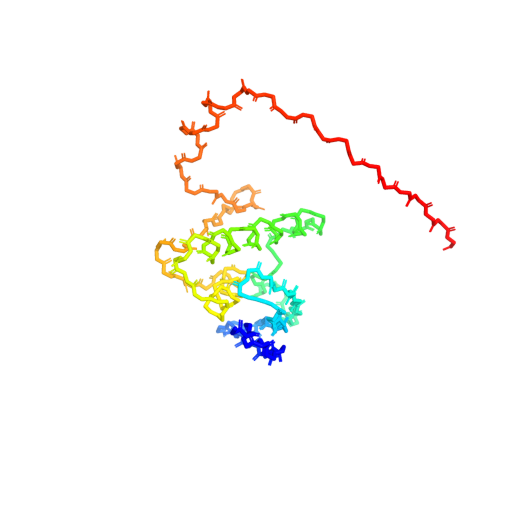4 5.730 -5.957 1.00 90.25 101 GLU A CA 1
ATOM 792 C C . GLU A 1 101 ? -10.828 6.648 -4.784 1.00 90.25 101 GLU A C 1
ATOM 794 O O . GLU A 1 101 ? -9.755 7.246 -4.769 1.00 90.25 101 GLU A O 1
ATOM 799 N N . GLU A 1 102 ? -11.645 6.660 -3.731 1.00 89.50 102 GLU A N 1
ATOM 800 C CA . GLU A 1 102 ? -11.402 7.450 -2.523 1.00 89.50 102 GLU A CA 1
ATOM 801 C C . GLU A 1 102 ? -10.192 6.988 -1.688 1.00 89.50 102 GLU A C 1
ATOM 803 O O . GLU A 1 102 ? -9.778 7.695 -0.763 1.00 89.50 102 GLU A O 1
ATOM 808 N N . PHE A 1 103 ? -9.651 5.798 -1.974 1.00 92.88 103 PHE A N 1
ATOM 809 C CA . PHE A 1 103 ? -8.468 5.222 -1.327 1.00 92.88 103 PHE A CA 1
ATOM 810 C C . PHE A 1 103 ? -7.235 5.274 -2.229 1.00 92.88 103 PHE A C 1
ATOM 812 O O . PHE A 1 103 ? -6.141 4.909 -1.790 1.00 92.88 103 PHE A O 1
ATOM 819 N N . ASN A 1 104 ? -7.392 5.705 -3.480 1.00 91.75 104 ASN A N 1
ATOM 820 C CA . ASN A 1 104 ? -6.333 5.640 -4.466 1.00 91.75 104 ASN A CA 1
ATOM 821 C C . ASN A 1 104 ? -5.196 6.617 -4.144 1.00 91.75 104 ASN A C 1
ATOM 823 O O . ASN A 1 104 ? -5.418 7.756 -3.733 1.00 91.75 104 ASN A O 1
ATOM 827 N N . LEU A 1 105 ? -3.968 6.159 -4.367 1.00 90.69 105 LEU A N 1
ATOM 828 C CA . LEU A 1 105 ? -2.757 6.969 -4.356 1.00 90.69 105 LEU A CA 1
ATOM 829 C C . LEU A 1 105 ? -2.087 6.745 -5.708 1.00 90.69 105 LEU A C 1
ATOM 831 O O . LEU A 1 105 ? -1.919 5.601 -6.122 1.00 90.69 105 LEU A O 1
ATOM 835 N N . HIS A 1 106 ? -1.766 7.812 -6.434 1.00 89.81 106 HIS A N 1
ATOM 836 C CA . HIS A 1 106 ? -1.376 7.677 -7.835 1.00 89.81 106 HIS A CA 1
ATOM 837 C C . HIS A 1 106 ? 0.132 7.483 -7.948 1.00 89.81 106 HIS A C 1
ATOM 839 O O . HIS A 1 106 ? 0.906 8.301 -7.465 1.00 89.81 106 HIS A O 1
ATOM 845 N N . TRP A 1 107 ? 0.560 6.412 -8.608 1.00 89.44 107 TRP A N 1
ATOM 846 C CA . TRP A 1 107 ? 1.964 6.230 -8.956 1.00 89.44 107 TRP A CA 1
ATOM 847 C C . TRP A 1 107 ? 2.316 7.083 -10.176 1.00 89.44 107 TRP A C 1
ATOM 849 O O . TRP A 1 107 ? 1.657 6.977 -11.211 1.00 89.44 107 TRP A O 1
ATOM 859 N N . ASN A 1 108 ? 3.358 7.902 -10.067 1.00 88.81 108 ASN A N 1
ATOM 860 C CA . ASN A 1 108 ? 3.922 8.643 -11.184 1.00 88.81 108 ASN A CA 1
ATOM 861 C C . ASN A 1 108 ? 5.074 7.833 -11.800 1.00 88.81 108 ASN A C 1
ATOM 863 O O . ASN A 1 108 ? 6.101 7.603 -11.161 1.00 88.81 108 ASN A O 1
ATOM 867 N N . GLU A 1 109 ? 4.900 7.401 -13.050 1.00 86.44 109 GLU A N 1
ATOM 868 C CA . GLU A 1 109 ? 5.898 6.594 -13.761 1.00 86.44 109 GLU A CA 1
ATOM 869 C C . GLU A 1 109 ? 7.141 7.378 -14.197 1.00 86.44 109 GLU A C 1
ATOM 871 O O . GLU A 1 109 ? 8.203 6.774 -14.330 1.00 86.44 109 GLU A O 1
ATOM 876 N N . GLU A 1 110 ? 7.032 8.692 -14.403 1.00 86.69 110 GLU A N 1
ATOM 877 C CA . GLU A 1 110 ? 8.151 9.551 -14.809 1.00 86.69 110 GLU A CA 1
ATOM 878 C C . GLU A 1 110 ? 9.075 9.833 -13.624 1.00 86.69 110 GLU A C 1
ATOM 880 O O . GLU A 1 110 ? 10.288 9.663 -13.720 1.00 86.69 110 GLU A O 1
ATOM 885 N N . THR A 1 111 ? 8.497 10.217 -12.483 1.00 86.19 111 THR A N 1
ATOM 886 C CA . THR A 1 111 ? 9.258 10.546 -11.269 1.00 86.19 111 THR A CA 1
ATOM 887 C C . THR A 1 111 ? 9.543 9.332 -10.394 1.00 86.19 111 THR A C 1
ATOM 889 O O . THR A 1 111 ? 10.337 9.442 -9.465 1.00 86.19 111 THR A O 1
ATOM 892 N N . LYS A 1 112 ? 8.910 8.184 -10.673 1.00 85.31 112 LYS A N 1
ATOM 893 C CA . LYS A 1 112 ? 8.987 6.954 -9.865 1.00 85.31 112 LYS A CA 1
ATOM 894 C C . LYS A 1 112 ? 8.649 7.199 -8.391 1.00 85.31 112 LYS A C 1
ATOM 896 O O . LYS A 1 112 ? 9.342 6.723 -7.490 1.00 85.31 112 LYS A O 1
ATOM 901 N N . THR A 1 113 ? 7.577 7.951 -8.157 1.00 87.31 113 THR A N 1
ATOM 902 C CA . THR A 1 113 ? 7.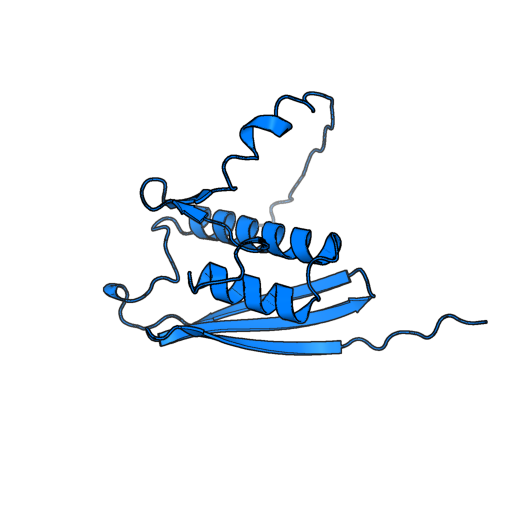084 8.293 -6.817 1.00 87.31 113 THR A CA 1
ATOM 903 C C . THR A 1 113 ? 5.567 8.174 -6.732 1.00 87.31 113 THR A C 1
ATOM 905 O O . THR A 1 113 ? 4.851 8.339 -7.721 1.00 87.31 113 THR A O 1
ATOM 908 N N . TRP A 1 114 ? 5.048 7.919 -5.534 1.00 86.31 114 TRP A N 1
ATOM 909 C CA . TRP A 1 114 ? 3.635 8.068 -5.223 1.00 86.31 114 TRP A CA 1
ATOM 910 C C . TRP A 1 114 ? 3.300 9.555 -5.098 1.00 86.31 114 TRP A C 1
ATOM 912 O O . TRP A 1 114 ? 3.768 10.255 -4.197 1.00 86.31 114 TRP A O 1
ATOM 922 N N . GLY A 1 115 ? 2.477 10.041 -6.020 1.00 77.94 115 GLY A N 1
ATOM 923 C CA . GLY A 1 115 ? 1.865 11.356 -5.961 1.00 77.94 115 GLY A CA 1
ATOM 924 C C . GLY A 1 115 ? 0.601 11.333 -5.105 1.00 77.94 115 GLY A C 1
ATOM 925 O O . GLY A 1 115 ? -0.269 10.471 -5.263 1.00 77.94 115 GLY A O 1
ATOM 926 N N . GLY A 1 116 ? 0.466 12.330 -4.230 1.00 52.38 116 GLY A N 1
ATOM 927 C CA . GLY A 1 116 ? -0.851 12.731 -3.749 1.00 52.38 116 GLY A CA 1
ATOM 928 C C . GLY A 1 116 ? -1.690 13.197 -4.940 1.00 52.38 116 GLY A C 1
ATOM 929 O O . GLY A 1 116 ? -1.163 13.785 -5.886 1.00 52.38 116 GLY A O 1
ATOM 930 N N . SER A 1 117 ? -3.000 12.946 -4.916 1.00 41.53 117 SER A N 1
ATOM 931 C CA . SER A 1 117 ? -3.932 13.672 -5.786 1.00 41.53 117 SER A CA 1
ATOM 932 C C . SER A 1 117 ? -3.587 15.166 -5.764 1.00 41.53 117 SER A C 1
ATOM 934 O O . SER A 1 117 ? -3.249 15.684 -4.698 1.00 41.53 117 SER A O 1
ATOM 936 N N . ASN A 1 118 ? -3.725 15.862 -6.895 1.00 43.16 118 ASN A N 1
ATOM 937 C CA . ASN A 1 118 ? -3.498 17.308 -7.079 1.00 43.16 118 ASN A CA 1
ATOM 938 C C . ASN A 1 118 ? -4.246 18.256 -6.097 1.00 43.16 118 ASN A C 1
ATOM 940 O O . ASN A 1 118 ? -4.255 19.462 -6.307 1.00 43.16 118 ASN A O 1
ATOM 944 N N . LEU A 1 119 ? -4.837 17.761 -5.007 1.00 43.56 119 LEU A N 1
ATOM 945 C CA . LEU A 1 119 ? -5.328 18.547 -3.875 1.00 43.56 119 LEU A CA 1
ATOM 946 C C . LEU A 1 119 ? -4.231 19.011 -2.899 1.00 43.56 119 LEU A C 1
ATOM 948 O O . LEU A 1 119 ? -4.449 19.976 -2.177 1.00 43.56 119 LEU A O 1
ATOM 952 N N . GLN A 1 120 ? -3.039 18.406 -2.889 1.00 42.69 120 GLN A N 1
ATOM 953 C CA . GLN A 1 120 ? -2.039 18.722 -1.855 1.00 42.69 120 GLN A CA 1
ATOM 954 C C . GLN A 1 120 ? -1.253 20.026 -2.097 1.00 42.69 120 GLN A C 1
ATOM 956 O O . GLN A 1 120 ? -0.659 20.570 -1.175 1.00 42.69 120 GLN A O 1
ATOM 961 N N . LYS A 1 121 ? -1.319 20.608 -3.305 1.00 40.03 121 LYS A N 1
ATOM 962 C CA . LYS A 1 121 ? -0.758 21.949 -3.562 1.00 40.03 121 LYS A CA 1
ATOM 963 C C . LYS A 1 121 ? -1.656 23.104 -3.101 1.00 40.03 121 LYS A C 1
ATOM 965 O O . LYS A 1 121 ? -1.177 24.232 -3.064 1.00 40.03 121 LYS A O 1
ATOM 970 N N . ALA A 1 122 ? -2.917 22.846 -2.746 1.00 42.00 122 ALA A N 1
ATOM 971 C CA . ALA A 1 122 ? -3.825 23.886 -2.259 1.00 42.00 122 ALA A CA 1
ATOM 972 C C . ALA A 1 122 ? -3.796 24.049 -0.726 1.00 42.00 122 ALA A C 1
ATOM 974 O O . ALA A 1 122 ? -4.114 25.127 -0.234 1.00 42.00 122 ALA A O 1
ATOM 975 N N . GLU A 1 123 ? -3.382 23.026 0.032 1.00 42.38 123 GLU A N 1
ATOM 976 C CA . GLU A 1 123 ? -3.408 23.061 1.506 1.00 42.38 123 GLU A CA 1
ATOM 977 C C . GLU A 1 123 ? -2.027 23.318 2.143 1.00 42.38 123 GLU A C 1
ATOM 979 O O . GLU A 1 123 ? -1.954 23.952 3.196 1.00 42.38 123 GLU A O 1
ATOM 984 N N . ASP A 1 124 ? -0.918 22.960 1.480 1.00 39.28 124 ASP A N 1
ATOM 985 C CA . ASP A 1 124 ? 0.439 23.170 2.024 1.00 39.28 124 ASP A CA 1
ATOM 986 C C . ASP A 1 124 ? 0.916 24.639 1.985 1.00 39.28 124 ASP A C 1
ATOM 988 O O . ASP A 1 124 ? 1.910 24.987 2.621 1.00 39.28 124 ASP A O 1
ATOM 992 N N . GLN A 1 125 ? 0.191 25.543 1.312 1.00 42.47 125 GLN A N 1
ATOM 993 C CA . GLN A 1 125 ? 0.436 26.993 1.411 1.00 42.47 125 GLN A CA 1
ATOM 994 C C . GLN A 1 125 ? -0.294 27.664 2.589 1.00 42.47 125 GLN A C 1
ATOM 996 O O . GLN A 1 125 ? -0.029 28.831 2.872 1.00 42.47 125 GLN A O 1
ATOM 1001 N N . ALA A 1 126 ? -1.168 26.953 3.313 1.00 39.50 126 ALA A N 1
ATOM 1002 C CA . ALA A 1 126 ? -1.957 27.532 4.405 1.00 39.50 126 ALA A CA 1
ATOM 1003 C C . ALA A 1 126 ? -1.387 27.279 5.815 1.00 39.50 126 ALA A C 1
ATOM 1005 O O . ALA A 1 126 ? -1.854 27.894 6.773 1.00 39.50 126 ALA A O 1
ATOM 1006 N N . VAL A 1 127 ? -0.367 26.425 5.977 1.00 41.47 127 VAL A N 1
ATOM 1007 C CA . VAL A 1 127 ? 0.209 26.100 7.300 1.00 41.47 127 VAL A CA 1
ATOM 1008 C C . VAL A 1 127 ? 1.736 26.248 7.300 1.00 41.47 127 VAL A C 1
ATOM 1010 O O . VAL A 1 127 ? 2.479 25.446 7.856 1.00 41.47 127 VAL A O 1
ATOM 1013 N N . SER A 1 128 ? 2.230 27.348 6.724 1.00 38.28 128 SER A N 1
ATOM 1014 C CA . SER A 1 128 ? 3.531 27.918 7.105 1.00 38.28 128 SER A CA 1
ATOM 1015 C C . SER A 1 128 ? 3.396 28.561 8.491 1.00 38.28 128 SER A C 1
ATOM 1017 O O . SER A 1 128 ? 3.335 29.781 8.640 1.00 38.28 128 SER A O 1
ATOM 1019 N N . GLY A 1 129 ? 3.290 27.724 9.520 1.00 39.78 129 GLY A N 1
ATOM 1020 C CA . GLY A 1 129 ? 3.007 28.163 10.879 1.00 39.78 129 GLY A CA 1
ATOM 1021 C C . GLY A 1 129 ? 3.532 27.195 11.925 1.00 39.78 129 GLY A C 1
ATOM 1022 O O . GLY A 1 129 ? 2.737 26.641 12.665 1.00 39.78 129 GLY A O 1
ATOM 1023 N N . LYS A 1 130 ? 4.865 27.062 11.991 1.00 44.94 130 LYS A N 1
ATOM 1024 C CA . LYS A 1 130 ? 5.657 26.525 13.117 1.00 44.94 130 LYS A CA 1
ATOM 1025 C C . LYS A 1 130 ? 5.314 25.103 13.576 1.00 44.94 130 LYS A C 1
ATOM 1027 O O . LYS A 1 130 ? 4.304 24.901 14.227 1.00 44.94 130 LYS A O 1
ATOM 1032 N N . LEU A 1 131 ? 6.269 24.182 13.446 1.00 34.22 131 LEU A N 1
ATOM 1033 C CA . LEU A 1 131 ? 6.544 23.171 14.476 1.00 34.22 131 LEU A CA 1
ATOM 1034 C C . LEU A 1 131 ? 7.958 22.609 14.269 1.00 34.22 131 LEU A C 1
ATOM 1036 O O . LEU A 1 131 ? 8.233 21.899 13.307 1.00 34.22 131 LEU A O 1
ATOM 1040 N N . ASN A 1 132 ? 8.858 22.977 15.181 1.00 43.09 132 ASN A N 1
ATOM 1041 C CA . ASN A 1 132 ? 10.181 22.379 15.325 1.00 43.09 132 ASN A CA 1
ATOM 1042 C C . ASN A 1 132 ? 10.019 20.947 15.848 1.00 43.09 132 ASN A C 1
ATOM 1044 O O . ASN A 1 132 ? 9.350 20.747 16.863 1.00 43.09 132 ASN A O 1
ATOM 1048 N N . SER A 1 133 ? 10.684 19.970 15.238 1.00 32.25 133 SER A N 1
ATOM 1049 C CA . SER A 1 133 ? 10.960 18.702 15.913 1.00 32.25 133 SER A CA 1
ATOM 1050 C C . SER A 1 133 ? 12.294 18.142 15.433 1.00 32.25 133 SER A C 1
ATOM 1052 O O . SER A 1 133 ? 12.459 17.796 14.266 1.00 32.25 133 SER A O 1
ATOM 1054 N N . SER A 1 134 ? 13.264 18.131 16.343 1.00 35.62 134 SER A N 1
ATOM 1055 C CA . SER A 1 134 ? 14.578 17.522 16.165 1.00 35.62 134 SER A CA 1
ATOM 1056 C C . SER A 1 134 ? 14.462 16.017 16.396 1.00 35.62 134 SER A C 1
ATOM 1058 O O . SER A 1 134 ? 13.924 15.596 17.418 1.00 35.62 134 SER A O 1
ATOM 1060 N N . VAL A 1 135 ? 15.006 15.211 15.486 1.00 30.67 135 VAL A N 1
ATOM 1061 C CA . VAL A 1 135 ? 15.200 13.770 15.687 1.00 30.67 135 VAL A CA 1
ATOM 1062 C C . VAL A 1 135 ? 16.699 13.531 15.840 1.00 30.67 135 VAL A C 1
ATOM 1064 O O . VAL A 1 135 ? 17.476 13.873 14.953 1.00 30.67 135 VAL A O 1
ATOM 1067 N N . SER A 1 136 ? 17.109 12.963 16.972 1.00 34.56 136 SER A N 1
ATOM 1068 C CA . SER A 1 136 ? 18.459 12.431 17.180 1.00 34.56 136 SER A CA 1
ATOM 1069 C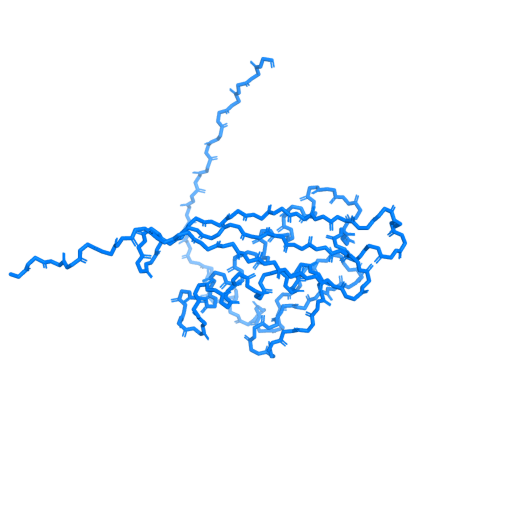 C . SER A 1 136 ? 18.401 10.911 17.072 1.00 34.56 136 SER A C 1
ATOM 1071 O O . SER A 1 136 ? 17.597 10.285 17.761 1.00 34.56 136 SER A O 1
ATOM 1073 N N . ILE A 1 137 ? 19.250 10.319 16.232 1.00 39.09 137 ILE A N 1
ATOM 1074 C CA . ILE A 1 137 ? 19.451 8.867 16.157 1.00 39.09 137 ILE A CA 1
ATOM 1075 C C . ILE A 1 137 ? 20.910 8.597 16.521 1.00 39.09 137 ILE A C 1
ATOM 1077 O O . ILE A 1 137 ? 21.815 9.179 15.927 1.00 39.09 137 ILE A O 1
ATOM 1081 N N . PHE A 1 138 ? 21.116 7.764 17.541 1.00 37.91 138 PHE A N 1
ATOM 1082 C CA . PHE A 1 138 ? 22.431 7.290 17.958 1.00 37.91 138 PHE A CA 1
ATOM 1083 C C . PHE A 1 138 ? 22.914 6.182 17.019 1.00 37.91 138 PHE A C 1
ATOM 1085 O O . PHE A 1 138 ? 22.187 5.230 16.741 1.00 37.91 138 PHE A O 1
ATOM 1092 N N . ASP A 1 139 ? 24.158 6.333 16.579 1.00 36.62 139 ASP A N 1
ATOM 1093 C CA . ASP A 1 139 ? 24.959 5.337 15.879 1.00 36.62 139 ASP A CA 1
ATOM 1094 C C . ASP A 1 139 ? 25.435 4.279 16.890 1.00 36.62 139 ASP A C 1
ATOM 1096 O O . ASP A 1 139 ? 25.853 4.601 18.007 1.00 36.62 139 ASP A O 1
ATOM 1100 N N . SER A 1 140 ? 25.340 3.003 16.539 1.00 34.91 140 SER A N 1
ATOM 1101 C CA . SER A 1 140 ? 26.045 1.932 17.243 1.00 34.91 140 SER A CA 1
ATOM 1102 C C . SER A 1 140 ? 26.569 0.964 16.203 1.00 34.91 140 SER A C 1
ATOM 1104 O O . SER A 1 140 ? 25.925 -0.008 15.819 1.00 34.91 140 SER A O 1
ATOM 1106 N N . THR A 1 141 ? 27.756 1.313 15.736 1.00 45.69 141 THR A N 1
ATOM 1107 C CA . THR A 1 141 ? 28.698 0.475 15.014 1.00 45.69 141 THR A CA 1
ATOM 1108 C C . THR A 1 141 ? 29.136 -0.703 15.887 1.00 45.69 141 THR A C 1
ATOM 1110 O O . THR A 1 141 ? 29.627 -0.503 16.999 1.00 45.69 141 THR A O 1
ATOM 1113 N N . GLN A 1 142 ? 28.997 -1.917 15.354 1.00 39.62 142 GLN A N 1
ATOM 1114 C CA . GLN A 1 142 ? 29.932 -3.033 15.539 1.00 39.62 142 GLN A CA 1
ATOM 1115 C C . GLN A 1 142 ? 30.019 -3.825 14.240 1.00 39.62 142 GLN A C 1
ATOM 1117 O O . GLN A 1 142 ? 28.951 -4.073 13.636 1.00 39.62 142 GLN A O 1
#

Organism: NCBI:txid326684

Foldseek 3Di:
DDPPQDDWDWDWDKDADPLGKIKIWIWIDRDLLDIDIDIDIDADPDPVSGPLQLDPDPVQSVVQLVVLLVLLSVCCNVVVDPPRVSNVLSRCVSSVHDDPPVSDFDQDNVVRHTDDPPPPVVCVVPPPDDDDDDDDDDDDDD

pLDDT: mean 76.85, std 20.18, range [30.67, 96.19]

Secondary structure (DSSP, 8-state):
-PPP-PPPEEEEEEEE-TTS-EEEEEEEEEETTEEEEEEEEEPPS-TTT-TT---SSHHHHHHHHHHHHHHHHHHHHTTSS-HHHHHHHHHHHHTT----GGG--EEETTTTEEE--TTHHHHTTS----------------

Sequence (142 aa):
MTPAHMSEQTRNIGVKAPWGCQVQITLKITSPKSIAFNNLTRHKVDPTICKCHRNPNPELELAEEEKVARHVHNLWTKGKCDAVEMAHTFAKLKLGLPVREEFNLHWNEETKTWGGSNLQKAEDQAVSGKLNSSVSIFDSTQ

Radius of gyration: 17.68 Å; chains: 1; bounding box: 48×42×51 Å